Protein AF-A0A3D2JQL5-F1 (afdb_monomer_lite)

Secondary structure (DSSP, 8-state):
--------PPPP-------------------------PPPTT-EEEEEEEETTEEEEEEEESSS--SEEEEEEEEEEETTT--B--S--EEEEEEESSSS--EEEEEEEPSS-TT-EEEEEEE-SSS-EE-

pLDDT: mean 81.17, std 21.48, range [36.72, 97.62]

Radius of gyration: 33.63 Å; chains: 1; bounding box: 53×25×123 Å

Sequence (131 aa):
MNYHVYSNLKPIFMIGLITFTVASFLATTELIHAQDDEAIVGYRILGESKAGPHTIQLQVSPPAPILGISRFAVRVKNTATGEIVEDARVAVLASPSEHGEAQYTLALNSPVDPNYYLSQLKLETSGVWAV

Structure (mmCIF, N/CA/C/O backbone):
data_AF-A0A3D2JQL5-F1
#
_entry.id   AF-A0A3D2JQL5-F1
#
loop_
_atom_site.group_PDB
_atom_site.id
_atom_site.type_symbol
_atom_site.label_atom_id
_atom_site.label_alt_id
_atom_site.label_comp_id
_atom_site.label_asym_id
_atom_site.label_entity_id
_atom_site.label_seq_id
_atom_site.pdbx_PDB_ins_code
_atom_site.Cartn_x
_atom_site.Cartn_y
_atom_site.Cartn_z
_atom_site.occupancy
_atom_site.B_iso_or_equiv
_atom_site.auth_seq_id
_atom_site.auth_comp_id
_atom_site.auth_asym_id
_atom_site.auth_atom_id
_atom_site.pdbx_PDB_model_num
ATOM 1 N N . MET A 1 1 ? 37.550 7.877 107.133 1.00 36.72 1 MET A N 1
ATOM 2 C CA . MET A 1 1 ? 38.828 8.010 106.404 1.00 36.72 1 MET A CA 1
ATOM 3 C C . MET A 1 1 ? 38.518 7.844 104.918 1.00 36.72 1 MET A C 1
ATOM 5 O O . MET A 1 1 ? 37.806 6.906 104.591 1.00 36.72 1 MET A O 1
ATOM 9 N N . ASN A 1 2 ? 38.927 8.831 104.110 1.00 37.72 2 ASN A N 1
ATOM 10 C CA . ASN A 1 2 ? 38.682 9.089 102.669 1.00 37.72 2 ASN A CA 1
ATOM 11 C C . ASN A 1 2 ? 38.896 7.863 101.732 1.00 37.72 2 ASN A C 1
ATOM 13 O O . ASN A 1 2 ? 39.580 6.935 102.147 1.00 37.72 2 ASN A O 1
ATOM 17 N N . TYR A 1 3 ? 38.386 7.738 100.490 1.00 39.66 3 TYR A N 1
ATOM 18 C CA . TYR A 1 3 ? 38.281 8.638 99.307 1.00 39.66 3 TYR A CA 1
ATOM 19 C C . TYR A 1 3 ? 37.174 8.090 98.337 1.00 39.66 3 TYR A C 1
ATOM 21 O O . TYR A 1 3 ? 37.001 6.879 98.283 1.00 39.66 3 TYR A O 1
ATOM 29 N N . HIS A 1 4 ? 36.257 8.885 97.739 1.00 43.03 4 HIS A N 1
ATOM 30 C CA . HIS A 1 4 ? 36.281 9.451 96.352 1.00 43.03 4 HIS A CA 1
ATOM 31 C C . HIS A 1 4 ? 36.437 8.378 95.228 1.00 43.03 4 HIS A C 1
ATOM 33 O O . HIS A 1 4 ? 37.378 7.607 95.300 1.00 43.03 4 HIS A O 1
ATOM 39 N N . VAL A 1 5 ? 35.606 8.217 94.170 1.00 44.53 5 VAL A N 1
ATOM 40 C CA . VAL A 1 5 ? 35.159 9.179 93.124 1.00 44.53 5 VAL A CA 1
ATOM 41 C C . VAL A 1 5 ? 34.248 8.477 92.063 1.00 44.53 5 VAL A C 1
ATOM 43 O O . VAL A 1 5 ? 34.476 7.316 91.748 1.00 44.53 5 VAL A O 1
ATOM 46 N N . TYR A 1 6 ? 33.245 9.216 91.544 1.00 41.06 6 TYR A N 1
ATOM 47 C CA . TYR A 1 6 ? 32.542 9.233 90.223 1.00 41.06 6 TYR A CA 1
ATOM 48 C C . TYR A 1 6 ? 32.209 7.934 89.445 1.00 41.06 6 TYR A C 1
ATOM 50 O O . TYR A 1 6 ? 33.073 7.155 89.071 1.00 41.06 6 TYR A O 1
ATOM 58 N N . SER A 1 7 ? 30.921 7.645 89.202 1.00 48.88 7 SER A N 1
ATOM 59 C CA . SER A 1 7 ? 30.082 8.039 88.038 1.00 48.88 7 SER A CA 1
ATOM 60 C C . SER A 1 7 ? 30.483 7.413 86.694 1.00 48.88 7 SER A C 1
ATOM 62 O O . SER A 1 7 ? 31.543 7.737 86.172 1.00 48.88 7 SER A O 1
ATOM 64 N N . ASN A 1 8 ? 29.585 6.627 86.086 1.00 37.28 8 ASN A N 1
ATOM 65 C CA . ASN A 1 8 ? 29.221 6.773 84.670 1.00 37.28 8 ASN A CA 1
ATOM 66 C C . ASN A 1 8 ? 27.977 5.934 84.326 1.00 37.28 8 ASN A C 1
ATOM 68 O O . ASN A 1 8 ? 27.968 4.706 84.406 1.00 37.28 8 ASN A O 1
ATOM 72 N N . LEU A 1 9 ? 26.922 6.660 83.962 1.00 47.34 9 LEU A N 1
ATOM 73 C CA . LEU A 1 9 ? 25.644 6.205 83.424 1.00 47.34 9 LEU A CA 1
ATOM 74 C C . LEU A 1 9 ? 25.881 5.471 82.087 1.00 47.34 9 LEU A C 1
ATOM 76 O O . LEU A 1 9 ? 26.640 5.966 81.255 1.00 47.34 9 LEU A O 1
ATOM 80 N N . LYS A 1 10 ? 25.230 4.324 81.844 1.00 42.72 10 LYS A N 1
ATOM 81 C CA . LYS A 1 10 ? 25.218 3.677 80.516 1.00 42.72 10 LYS A CA 1
ATOM 82 C C . LYS A 1 10 ? 23.927 4.032 79.760 1.00 42.72 10 LYS A C 1
ATOM 84 O O . LYS A 1 10 ? 22.864 4.024 80.380 1.00 42.72 10 LYS A O 1
ATOM 89 N N . PRO A 1 11 ? 24.004 4.351 78.454 1.00 41.66 11 PRO A N 1
ATOM 90 C CA . PRO A 1 11 ? 22.884 4.875 77.684 1.00 41.66 11 PRO A CA 1
ATOM 91 C C . PRO A 1 11 ? 21.883 3.791 77.268 1.00 41.66 11 PRO A C 1
ATOM 93 O O . PRO A 1 11 ? 22.230 2.638 77.016 1.00 41.66 11 PRO A O 1
ATOM 96 N N . ILE A 1 12 ? 20.628 4.226 77.184 1.00 53.06 12 ILE A N 1
ATOM 97 C CA . ILE A 1 12 ? 19.456 3.518 76.671 1.00 53.06 12 ILE A CA 1
ATOM 98 C C . ILE A 1 12 ? 19.670 3.232 75.178 1.00 53.06 12 ILE A C 1
ATOM 100 O O . ILE A 1 12 ? 19.786 4.169 74.391 1.00 53.06 12 ILE A O 1
ATOM 104 N N . PHE A 1 13 ? 19.677 1.958 74.776 1.00 40.72 13 PHE A N 1
ATOM 105 C CA . PHE A 1 13 ? 19.504 1.581 73.373 1.00 40.72 13 PHE A CA 1
ATOM 106 C C . PHE A 1 13 ? 18.050 1.176 73.126 1.00 40.72 13 PHE A C 1
ATOM 108 O O . PHE A 1 13 ? 17.580 0.107 73.502 1.00 40.72 13 PHE A O 1
ATOM 115 N N . MET A 1 14 ? 17.361 2.128 72.510 1.00 38.31 14 MET A N 1
ATOM 116 C CA . MET A 1 14 ? 16.064 2.071 71.854 1.00 38.31 14 MET A CA 1
ATOM 117 C C . MET A 1 14 ? 16.012 0.929 70.823 1.00 38.31 14 MET A C 1
ATOM 119 O O . MET A 1 14 ? 16.830 0.890 69.906 1.00 38.31 14 MET A O 1
ATOM 123 N N . ILE A 1 15 ? 15.036 0.025 70.949 1.00 51.03 15 ILE A N 1
ATOM 124 C CA . ILE A 1 15 ? 14.708 -0.983 69.932 1.00 51.03 15 ILE A CA 1
ATOM 125 C C . ILE A 1 15 ? 13.248 -0.796 69.514 1.00 51.03 15 ILE A C 1
ATOM 127 O O . ILE A 1 15 ? 12.345 -0.952 70.328 1.00 51.03 15 ILE A O 1
ATOM 131 N N . GLY A 1 16 ? 13.058 -0.544 68.217 1.00 38.47 16 GLY A N 1
ATOM 132 C CA . GLY A 1 16 ? 11.962 -1.127 67.448 1.00 38.47 16 GLY A CA 1
ATOM 133 C C . GLY A 1 16 ? 10.727 -0.262 67.210 1.00 38.47 16 GLY A C 1
ATOM 134 O O . GLY A 1 16 ? 9.804 -0.254 68.014 1.00 38.47 16 GLY A O 1
ATOM 135 N N . LEU A 1 17 ? 10.625 0.296 66.002 1.00 39.47 17 LEU A N 1
ATOM 136 C CA . LEU A 1 17 ? 9.374 0.195 65.252 1.00 39.47 17 LEU A CA 1
ATOM 137 C C . LEU A 1 17 ? 9.688 0.060 63.758 1.00 39.47 17 LEU A C 1
ATOM 139 O O . LEU A 1 17 ? 10.218 0.971 63.129 1.00 39.47 17 LEU A O 1
ATOM 143 N N . ILE A 1 18 ? 9.403 -1.124 63.222 1.00 50.56 18 ILE A N 1
ATOM 144 C CA . ILE A 1 18 ? 9.506 -1.462 61.803 1.00 50.56 18 ILE A CA 1
ATOM 145 C C . ILE A 1 18 ? 8.271 -0.873 61.118 1.00 50.56 18 ILE A C 1
ATOM 147 O O . ILE A 1 18 ? 7.153 -1.310 61.384 1.00 50.56 18 ILE A O 1
ATOM 151 N N . THR A 1 19 ? 8.454 0.116 60.249 1.00 49.94 19 THR A N 1
ATOM 152 C CA . THR A 1 19 ? 7.391 0.592 59.361 1.00 49.94 19 THR A CA 1
ATOM 153 C C . THR A 1 19 ? 7.401 -0.235 58.078 1.00 49.94 19 THR A C 1
ATOM 155 O O . THR A 1 19 ? 8.364 -0.243 57.316 1.00 49.94 19 THR A O 1
ATOM 158 N N . PHE A 1 20 ? 6.315 -0.976 57.864 1.00 49.78 20 PHE A N 1
ATOM 159 C CA . PHE A 1 20 ? 6.066 -1.776 56.670 1.00 49.78 20 PHE A CA 1
ATOM 160 C C . PHE A 1 20 ? 5.521 -0.853 55.571 1.00 49.78 20 PHE A C 1
ATOM 162 O O . PHE A 1 20 ? 4.357 -0.455 55.612 1.00 49.78 20 PHE A O 1
ATOM 169 N N . THR A 1 21 ? 6.356 -0.451 54.614 1.00 58.22 21 THR A N 1
ATOM 170 C CA . THR A 1 21 ? 5.896 0.285 53.430 1.00 58.22 21 THR A CA 1
ATOM 171 C C . THR A 1 21 ? 5.379 -0.703 52.389 1.00 58.22 21 THR A C 1
ATOM 173 O O . THR A 1 21 ? 6.125 -1.497 51.823 1.00 58.22 21 THR A O 1
ATOM 176 N N . VAL A 1 22 ? 4.071 -0.660 52.135 1.00 53.12 22 VAL A N 1
ATOM 177 C CA . VAL A 1 22 ? 3.441 -1.387 51.029 1.00 53.12 22 VAL A CA 1
ATOM 178 C C . VAL A 1 22 ? 3.864 -0.707 49.728 1.00 53.12 22 VAL A C 1
ATOM 180 O O . VAL A 1 22 ? 3.464 0.422 49.451 1.00 53.12 22 VAL A O 1
ATOM 183 N N . ALA A 1 23 ? 4.710 -1.373 48.946 1.00 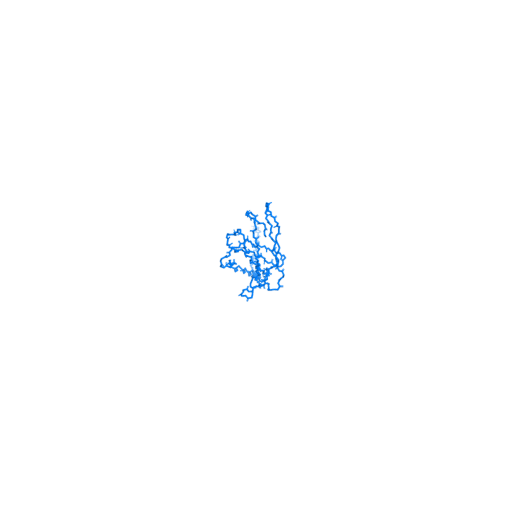55.16 23 ALA A N 1
ATOM 184 C CA . ALA A 1 23 ? 5.071 -0.924 47.611 1.00 55.16 23 ALA A CA 1
ATOM 185 C C . ALA A 1 23 ? 3.912 -1.221 46.647 1.00 55.16 23 ALA A C 1
ATOM 187 O O . ALA A 1 23 ? 3.643 -2.376 46.320 1.00 55.16 23 ALA A O 1
ATOM 188 N N . SER A 1 24 ? 3.219 -0.179 46.194 1.00 56.78 24 SER A N 1
ATOM 189 C CA . SER A 1 24 ? 2.232 -0.279 45.119 1.00 56.78 24 SER A CA 1
ATOM 190 C C . SER A 1 24 ? 2.955 -0.537 43.795 1.00 56.78 24 SER A C 1
ATOM 192 O O . SER A 1 24 ? 3.481 0.386 43.176 1.00 56.78 24 SER A O 1
ATOM 194 N N . PHE A 1 25 ? 3.001 -1.796 43.362 1.00 49.78 25 PHE A N 1
ATOM 195 C CA . PHE A 1 25 ? 3.438 -2.169 42.017 1.00 49.78 25 PHE A CA 1
ATOM 196 C C . PHE A 1 25 ? 2.331 -1.784 41.022 1.00 49.78 25 PHE A C 1
ATOM 198 O O . PHE A 1 25 ? 1.353 -2.508 40.847 1.00 49.78 25 PHE A O 1
ATOM 205 N N . LEU A 1 26 ? 2.460 -0.621 40.380 1.00 52.28 26 LEU A N 1
ATOM 206 C CA . LEU A 1 26 ? 1.717 -0.317 39.157 1.00 52.28 26 LEU A CA 1
ATOM 207 C C . LEU A 1 26 ? 2.366 -1.121 38.028 1.00 52.28 26 LEU A C 1
ATOM 209 O O . LEU A 1 26 ? 3.321 -0.672 37.401 1.00 52.28 26 LEU A O 1
ATOM 213 N N . ALA A 1 27 ? 1.880 -2.341 37.805 1.00 49.75 27 ALA A N 1
ATOM 214 C CA . ALA A 1 27 ? 2.185 -3.079 36.590 1.00 49.75 27 ALA A CA 1
ATOM 215 C C . ALA A 1 27 ? 1.450 -2.393 35.432 1.00 49.75 27 ALA A C 1
ATOM 217 O O . ALA A 1 27 ? 0.271 -2.646 35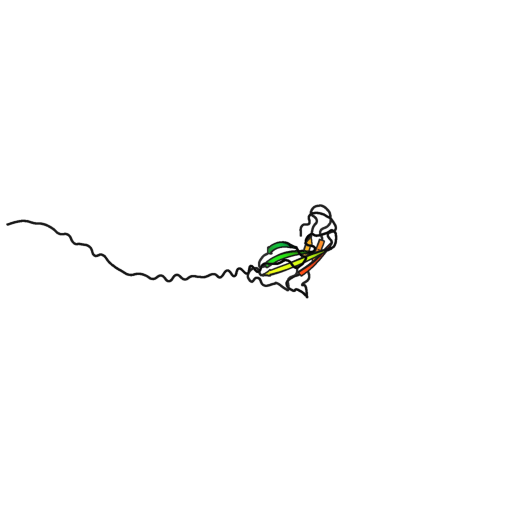.190 1.00 49.75 27 ALA A O 1
ATOM 218 N N . THR A 1 28 ? 2.126 -1.483 34.734 1.00 52.53 28 THR A N 1
ATOM 219 C CA . THR A 1 28 ? 1.700 -1.075 33.398 1.00 52.53 28 THR A CA 1
ATOM 220 C C . THR A 1 28 ? 1.877 -2.291 32.499 1.00 52.53 28 THR A C 1
ATOM 222 O O . THR A 1 28 ? 2.998 -2.636 32.129 1.00 52.53 28 THR A O 1
ATOM 225 N N . THR A 1 29 ? 0.789 -2.993 32.188 1.00 48.75 29 THR A N 1
ATOM 226 C CA . THR A 1 29 ? 0.798 -3.958 31.092 1.00 48.75 29 THR A CA 1
ATOM 227 C C . THR A 1 29 ? 0.946 -3.162 29.806 1.00 48.75 29 THR A C 1
ATOM 229 O O . THR A 1 29 ? -0.041 -2.694 29.240 1.00 48.75 29 THR A O 1
ATOM 232 N N . GLU A 1 30 ? 2.183 -2.976 29.354 1.00 51.81 30 GLU A N 1
ATOM 233 C CA . GLU A 1 30 ? 2.424 -2.762 27.935 1.00 51.81 30 GLU A CA 1
ATOM 234 C C . GLU A 1 30 ? 1.958 -4.045 27.243 1.00 51.81 30 GLU A C 1
ATOM 236 O O . GLU A 1 30 ? 2.652 -5.061 27.233 1.00 51.81 30 GLU A O 1
ATOM 241 N N . LEU A 1 31 ? 0.718 -4.035 26.752 1.00 47.31 31 LEU A N 1
ATOM 242 C CA . LEU A 1 31 ? 0.248 -5.009 25.779 1.00 47.31 31 LEU A CA 1
ATOM 243 C C . LEU A 1 31 ? 1.073 -4.777 24.515 1.00 47.31 31 LEU A C 1
ATOM 245 O O . LEU A 1 31 ? 0.671 -4.054 23.608 1.00 47.31 31 LEU A O 1
ATOM 249 N N . ILE A 1 32 ? 2.269 -5.359 24.478 1.00 45.91 32 ILE A N 1
ATOM 250 C CA . ILE A 1 32 ? 3.031 -5.518 23.250 1.00 45.91 32 ILE A CA 1
ATOM 251 C C . ILE A 1 32 ? 2.256 -6.554 22.432 1.00 45.91 32 ILE A C 1
ATOM 253 O O . ILE A 1 32 ? 2.538 -7.749 22.472 1.00 45.91 32 ILE A O 1
ATOM 257 N N . HIS A 1 33 ? 1.237 -6.098 21.703 1.00 48.78 33 HIS A N 1
ATOM 258 C CA . HIS A 1 33 ? 0.656 -6.841 20.591 1.00 48.78 33 HIS A CA 1
ATOM 259 C C . HIS A 1 33 ? 1.631 -6.773 19.410 1.00 48.78 33 HIS A C 1
ATOM 261 O O . HIS A 1 33 ? 1.333 -6.213 18.359 1.00 48.78 33 HIS A O 1
ATOM 267 N N . ALA A 1 34 ? 2.823 -7.348 19.584 1.00 44.44 34 ALA A N 1
ATOM 268 C CA . ALA A 1 34 ? 3.651 -7.769 18.464 1.00 44.44 34 ALA A CA 1
ATOM 269 C C . ALA A 1 34 ? 3.018 -9.049 17.907 1.00 44.44 34 ALA A C 1
ATOM 271 O O . ALA A 1 34 ? 3.475 -10.161 18.151 1.00 44.44 34 ALA A O 1
ATOM 272 N N . GLN A 1 35 ? 1.873 -8.892 17.247 1.00 52.88 35 GLN A N 1
ATOM 273 C CA . GLN A 1 35 ? 1.406 -9.903 16.319 1.00 52.88 35 GLN A CA 1
ATOM 274 C C . GLN A 1 35 ? 2.321 -9.748 15.110 1.00 52.88 35 GLN A C 1
ATOM 276 O O . GLN A 1 35 ? 2.278 -8.695 14.476 1.00 52.88 35 GLN A O 1
ATOM 281 N N . ASP A 1 36 ? 3.202 -10.725 14.879 1.00 55.00 36 ASP A N 1
ATOM 282 C CA . ASP A 1 36 ? 4.095 -10.739 13.720 1.00 55.00 36 ASP A CA 1
ATOM 283 C C . ASP A 1 36 ? 3.271 -10.397 12.476 1.00 55.00 36 ASP A C 1
ATOM 285 O O . ASP A 1 36 ? 2.363 -11.133 12.079 1.00 55.00 36 ASP A O 1
ATOM 289 N N . ASP A 1 37 ? 3.519 -9.213 11.915 1.00 72.50 37 ASP A N 1
ATOM 290 C CA . ASP A 1 37 ? 2.819 -8.757 10.729 1.00 72.50 37 ASP A CA 1
ATOM 291 C C . ASP A 1 37 ? 3.417 -9.482 9.530 1.00 72.50 37 ASP A C 1
ATOM 293 O O . ASP A 1 37 ? 4.346 -9.008 8.880 1.00 72.50 37 ASP A O 1
ATOM 297 N N . GLU A 1 38 ? 2.902 -10.680 9.277 1.00 86.75 38 GLU A N 1
ATOM 298 C CA . GLU A 1 38 ? 3.298 -11.477 8.131 1.00 86.75 38 GLU A CA 1
ATOM 299 C C . GLU A 1 38 ? 2.869 -10.809 6.816 1.00 86.75 38 GLU A C 1
ATOM 301 O O . GLU A 1 38 ? 1.833 -10.139 6.697 1.00 86.75 38 GLU A O 1
ATOM 306 N N . ALA A 1 39 ? 3.692 -11.009 5.788 1.00 90.56 39 ALA A N 1
ATOM 307 C CA . ALA A 1 39 ? 3.326 -10.625 4.438 1.00 90.56 39 ALA A CA 1
ATOM 308 C C . ALA A 1 39 ? 2.191 -11.522 3.924 1.00 90.56 39 ALA A C 1
ATOM 310 O O . ALA A 1 39 ? 2.173 -12.725 4.191 1.00 90.56 39 ALA A O 1
ATOM 311 N N . ILE A 1 40 ? 1.294 -10.966 3.108 1.00 92.69 40 ILE A N 1
ATOM 312 C CA . ILE A 1 40 ? 0.360 -11.782 2.321 1.00 92.69 40 ILE A CA 1
ATOM 313 C C . ILE A 1 40 ? 1.184 -12.770 1.478 1.00 92.69 40 ILE A C 1
ATOM 315 O O . ILE A 1 40 ? 2.235 -12.414 0.941 1.00 92.69 40 ILE A O 1
ATOM 319 N N . VAL A 1 41 ? 0.717 -14.011 1.314 1.00 93.31 41 VAL A N 1
ATOM 320 C CA . VAL A 1 41 ? 1.395 -14.995 0.454 1.00 93.31 41 VAL A CA 1
ATOM 321 C C . VAL A 1 41 ? 1.622 -14.406 -0.945 1.00 93.31 41 VAL A C 1
ATOM 323 O O . VAL A 1 41 ? 0.688 -13.971 -1.617 1.00 93.31 41 VAL A O 1
ATOM 326 N N . GLY A 1 42 ? 2.882 -14.388 -1.389 1.00 94.62 42 GLY A N 1
ATOM 327 C CA . GLY A 1 42 ? 3.274 -13.787 -2.668 1.00 94.62 42 GLY A CA 1
ATOM 328 C C . GLY A 1 42 ? 3.491 -12.269 -2.627 1.00 94.62 42 GLY A C 1
ATOM 329 O O . GLY A 1 42 ? 3.646 -11.663 -3.690 1.00 94.62 42 GLY A O 1
ATOM 330 N N . TYR A 1 43 ? 3.525 -11.663 -1.440 1.00 96.50 43 TYR A N 1
ATOM 331 C CA . TYR A 1 43 ? 3.896 -10.269 -1.212 1.00 96.50 43 TYR A CA 1
ATOM 332 C C . TYR A 1 43 ? 5.200 -10.161 -0.414 1.00 96.50 43 TYR A C 1
ATOM 334 O O . TYR A 1 43 ? 5.627 -11.093 0.267 1.00 96.50 43 TYR A O 1
ATOM 342 N N . ARG A 1 44 ? 5.834 -8.991 -0.500 1.00 96.44 44 ARG A N 1
ATOM 343 C CA . ARG A 1 44 ? 6.934 -8.557 0.367 1.00 96.44 44 ARG A CA 1
ATOM 344 C C . ARG A 1 44 ? 6.542 -7.262 1.066 1.00 96.44 44 ARG A C 1
ATOM 346 O O . ARG A 1 44 ? 6.067 -6.344 0.399 1.00 96.44 44 ARG A O 1
ATOM 353 N N . ILE A 1 45 ? 6.802 -7.163 2.367 1.00 96.88 45 ILE A N 1
ATOM 354 C CA . ILE A 1 45 ? 6.667 -5.908 3.119 1.00 96.88 45 ILE A CA 1
ATOM 355 C C . ILE A 1 45 ? 7.752 -4.936 2.647 1.00 96.88 45 ILE A C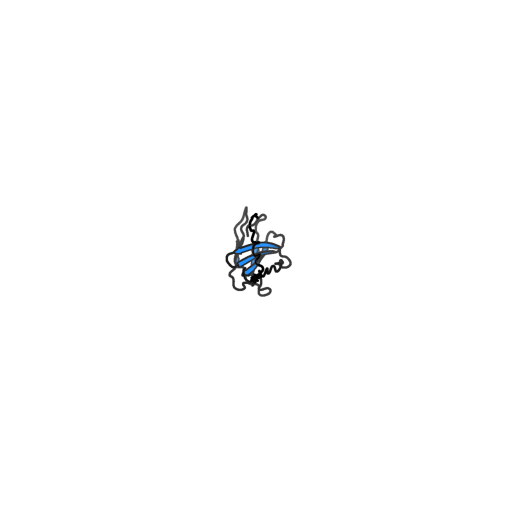 1
ATOM 357 O O . ILE A 1 45 ? 8.938 -5.264 2.665 1.00 96.88 45 ILE A O 1
ATOM 361 N N . LEU A 1 46 ? 7.336 -3.760 2.182 1.00 95.81 46 LEU A N 1
ATOM 362 C CA . LEU A 1 46 ? 8.233 -2.675 1.782 1.00 95.81 46 LEU A CA 1
ATOM 363 C C . LEU A 1 46 ? 8.635 -1.811 2.972 1.00 95.81 46 LEU A C 1
ATOM 365 O O . LEU A 1 46 ? 9.763 -1.327 3.026 1.00 95.81 46 LEU A O 1
ATOM 369 N N . GLY A 1 47 ? 7.725 -1.637 3.923 1.00 95.00 47 GLY A N 1
ATOM 370 C CA . GLY A 1 47 ? 7.995 -0.885 5.130 1.00 95.00 47 GLY A CA 1
ATOM 371 C C . GLY A 1 47 ? 6.752 -0.677 5.973 1.00 95.00 47 GLY A C 1
ATOM 372 O O . GLY A 1 47 ? 5.625 -0.961 5.558 1.00 95.00 47 GLY A O 1
ATOM 373 N N . GLU A 1 48 ? 6.999 -0.150 7.160 1.00 95.31 48 GLU A N 1
ATOM 374 C CA . GLU A 1 48 ? 5.988 0.243 8.122 1.00 95.31 48 GLU A CA 1
ATOM 375 C C . GLU A 1 48 ? 6.333 1.626 8.670 1.00 95.31 48 GLU A C 1
ATOM 377 O O . GLU A 1 48 ? 7.503 1.950 8.884 1.00 95.31 48 GLU A O 1
ATOM 382 N N . SER A 1 49 ? 5.314 2.455 8.869 1.00 94.50 49 SER A N 1
ATOM 383 C CA . SER A 1 49 ? 5.471 3.801 9.404 1.00 94.50 49 SER A CA 1
ATOM 384 C C . SER A 1 49 ? 4.314 4.168 10.321 1.00 94.50 49 SER A C 1
ATOM 386 O O . SER A 1 49 ? 3.174 3.749 10.118 1.00 94.50 49 SER A O 1
ATOM 388 N N . LYS A 1 50 ? 4.601 4.996 11.325 1.00 95.56 50 LYS A N 1
ATOM 389 C CA . LYS A 1 50 ? 3.595 5.560 12.222 1.00 95.56 50 LYS A CA 1
ATOM 390 C C . LYS A 1 50 ? 3.199 6.957 11.750 1.00 95.56 50 LYS A C 1
ATOM 392 O O . LYS A 1 50 ? 4.047 7.840 11.636 1.00 95.56 50 LYS A O 1
ATOM 397 N N . ALA A 1 51 ? 1.904 7.175 11.548 1.00 92.50 51 ALA A N 1
ATOM 398 C CA . ALA A 1 51 ? 1.319 8.454 11.165 1.00 92.50 51 ALA A CA 1
ATOM 399 C C . ALA A 1 51 ? 0.168 8.808 12.118 1.00 92.50 51 ALA A C 1
ATOM 401 O O . ALA A 1 51 ? -0.948 8.294 12.017 1.00 92.50 51 ALA A O 1
ATOM 402 N N . GLY A 1 52 ? 0.445 9.697 13.076 1.00 94.44 52 GLY A N 1
ATOM 403 C CA . GLY A 1 52 ? -0.519 10.050 14.118 1.00 94.44 52 GLY A CA 1
ATOM 404 C C . GLY A 1 52 ? -0.904 8.826 14.969 1.00 94.44 52 GLY A C 1
ATOM 405 O O . GLY A 1 52 ? -0.004 8.158 15.487 1.00 94.44 52 GLY A O 1
ATOM 406 N N . PRO A 1 53 ? -2.207 8.523 15.137 1.00 95.44 53 PRO A N 1
ATOM 407 C CA . PRO A 1 53 ? -2.669 7.367 15.905 1.00 95.44 53 PRO A CA 1
ATOM 408 C C . PRO A 1 53 ? -2.644 6.055 15.104 1.00 95.44 53 PRO A C 1
ATOM 410 O O . PRO A 1 53 ? -3.166 5.056 15.592 1.00 95.44 53 PRO A O 1
ATOM 413 N N . HIS A 1 54 ? -2.082 6.051 13.890 1.00 97.00 54 HIS A N 1
ATOM 414 C CA . HIS A 1 54 ? -2.108 4.895 13.003 1.00 97.00 54 HIS A CA 1
ATOM 415 C C . HIS A 1 54 ? -0.714 4.354 12.697 1.00 97.00 54 HIS A C 1
ATOM 417 O O . HIS A 1 54 ? 0.236 5.113 12.498 1.00 97.00 54 HIS A O 1
ATOM 423 N N . THR A 1 55 ? -0.628 3.034 12.581 1.00 96.94 55 THR A N 1
ATOM 424 C CA . THR A 1 55 ? 0.500 2.319 11.987 1.00 96.94 55 THR A CA 1
ATOM 425 C C . THR A 1 55 ? 0.089 1.873 10.587 1.00 96.94 55 THR A C 1
ATOM 427 O O . THR A 1 55 ? -0.964 1.257 10.416 1.00 96.94 55 THR A O 1
ATOM 430 N N . ILE A 1 56 ? 0.893 2.219 9.586 1.00 96.69 56 ILE A N 1
ATOM 431 C CA . ILE A 1 56 ? 0.642 1.950 8.170 1.00 96.69 56 ILE A CA 1
ATOM 432 C C . ILE A 1 56 ? 1.747 1.034 7.665 1.00 96.69 56 ILE A C 1
ATOM 434 O O . ILE A 1 56 ? 2.920 1.401 7.715 1.00 96.69 56 ILE A O 1
ATOM 438 N N . GLN A 1 57 ? 1.368 -0.122 7.135 1.00 97.19 57 GLN A N 1
ATOM 439 C CA . GLN A 1 57 ? 2.290 -1.069 6.528 1.00 97.19 57 GLN A CA 1
ATOM 440 C C . GLN A 1 57 ? 1.984 -1.220 5.040 1.00 97.19 57 GLN A C 1
ATOM 442 O O . GLN A 1 57 ? 0.834 -1.442 4.658 1.00 97.19 57 GLN A O 1
ATOM 447 N N . LEU A 1 58 ? 3.020 -1.124 4.209 1.00 97.12 58 LEU A N 1
ATOM 448 C CA . LEU A 1 58 ? 2.931 -1.267 2.759 1.00 97.12 58 LEU A CA 1
ATOM 449 C C . LEU A 1 58 ? 3.587 -2.575 2.316 1.00 97.12 58 LEU A C 1
ATOM 451 O O . LEU A 1 58 ? 4.724 -2.871 2.687 1.00 97.12 58 LEU A O 1
ATOM 455 N N . GLN A 1 59 ? 2.894 -3.334 1.473 1.00 97.25 59 GLN A N 1
ATOM 456 C CA . GLN A 1 59 ? 3.390 -4.569 0.870 1.00 97.25 59 GLN A CA 1
ATOM 457 C C . GLN A 1 59 ? 3.221 -4.545 -0.654 1.00 97.25 59 GLN A C 1
ATOM 459 O O . GLN A 1 59 ? 2.326 -3.873 -1.169 1.00 97.25 59 GLN A O 1
ATOM 464 N N . VAL A 1 60 ? 4.048 -5.306 -1.379 1.00 97.62 60 VAL A N 1
ATOM 465 C CA . VAL A 1 60 ? 4.012 -5.386 -2.852 1.00 97.62 60 VAL A CA 1
ATOM 466 C C . VAL A 1 60 ? 4.066 -6.820 -3.378 1.00 97.62 60 VAL A C 1
ATOM 468 O O . VAL A 1 60 ? 4.777 -7.659 -2.823 1.00 97.62 60 VAL A O 1
ATOM 471 N N . SER A 1 61 ? 3.353 -7.082 -4.476 1.00 97.12 61 SER A N 1
ATOM 472 C CA . SER A 1 61 ? 3.411 -8.320 -5.260 1.00 97.12 61 SER A CA 1
ATOM 473 C C . SER A 1 61 ? 3.621 -8.022 -6.755 1.00 97.12 61 SER A C 1
ATOM 475 O O . SER A 1 61 ? 2.921 -7.160 -7.295 1.00 97.12 61 SER A O 1
ATOM 477 N N . PRO A 1 62 ? 4.516 -8.739 -7.460 1.00 97.12 62 PRO A N 1
ATOM 478 C CA . PRO A 1 62 ? 5.373 -9.811 -6.941 1.00 97.12 62 PRO A CA 1
ATOM 479 C C . PRO A 1 62 ? 6.429 -9.302 -5.934 1.00 97.12 62 PRO A C 1
ATOM 481 O O . PRO A 1 62 ? 6.755 -8.114 -5.950 1.00 97.12 62 PRO A O 1
ATOM 484 N N . PRO A 1 63 ? 6.992 -10.175 -5.066 1.00 96.25 63 PRO A N 1
ATOM 485 C CA . PRO A 1 63 ? 7.968 -9.779 -4.041 1.00 96.25 63 PRO A CA 1
ATOM 486 C C . PRO A 1 63 ? 9.199 -9.065 -4.611 1.00 96.25 63 PRO A C 1
ATOM 488 O O . PRO A 1 63 ? 9.776 -8.200 -3.958 1.00 96.25 63 PRO A O 1
ATOM 491 N N . ALA A 1 64 ? 9.587 -9.416 -5.838 1.00 94.31 64 ALA A N 1
ATOM 492 C CA . ALA A 1 64 ? 10.504 -8.651 -6.668 1.00 94.31 64 ALA A CA 1
ATOM 493 C C . ALA A 1 64 ? 9.683 -7.990 -7.789 1.00 94.31 64 ALA A C 1
ATOM 495 O O . ALA A 1 64 ? 9.328 -8.690 -8.741 1.00 94.31 64 ALA A O 1
ATOM 496 N N . PRO A 1 65 ? 9.335 -6.693 -7.669 1.00 91.94 65 PRO A N 1
ATOM 497 C CA . PRO A 1 65 ? 8.530 -6.000 -8.668 1.00 91.94 65 PRO A CA 1
ATOM 498 C C . PRO A 1 65 ? 9.142 -6.098 -10.066 1.00 91.94 65 PRO A C 1
ATOM 500 O O . PRO A 1 65 ? 10.359 -6.020 -10.236 1.00 91.94 65 PRO A O 1
ATOM 503 N N . ILE A 1 66 ? 8.280 -6.265 -11.064 1.00 92.12 66 ILE A N 1
ATOM 504 C CA . ILE A 1 66 ? 8.651 -6.375 -12.477 1.00 92.12 66 ILE A CA 1
ATOM 505 C C . ILE A 1 66 ? 8.159 -5.150 -13.246 1.00 92.12 66 ILE A C 1
ATOM 507 O O . ILE A 1 66 ? 7.245 -4.455 -12.801 1.00 92.12 66 ILE A O 1
ATOM 511 N N . LEU A 1 67 ? 8.722 -4.928 -14.436 1.00 94.88 67 LEU A N 1
ATOM 512 C CA . LEU A 1 67 ? 8.119 -4.026 -15.416 1.00 94.88 67 LEU A CA 1
ATOM 513 C C . LEU A 1 67 ? 6.688 -4.481 -15.719 1.00 94.88 67 LEU A C 1
ATOM 515 O O . LEU A 1 67 ? 6.462 -5.637 -16.086 1.00 94.88 67 LEU A O 1
ATOM 519 N N . GLY A 1 68 ? 5.729 -3.570 -15.577 1.00 94.81 68 GLY A N 1
ATOM 520 C CA . GLY A 1 68 ? 4.306 -3.870 -15.694 1.00 94.81 68 GLY A CA 1
ATOM 521 C C . GLY A 1 68 ? 3.567 -3.804 -14.360 1.00 94.81 68 GLY A C 1
ATOM 522 O O . GLY A 1 68 ? 3.884 -2.998 -13.491 1.00 94.81 68 GLY A O 1
ATOM 523 N N . ILE A 1 69 ? 2.503 -4.595 -14.227 1.00 95.69 69 ILE A N 1
ATOM 524 C CA . ILE A 1 69 ? 1.562 -4.464 -13.109 1.00 95.69 69 ILE A CA 1
ATOM 525 C C . ILE A 1 69 ? 2.178 -5.019 -11.825 1.00 95.69 69 ILE A C 1
ATOM 527 O O . ILE A 1 69 ? 2.511 -6.201 -11.749 1.00 95.69 69 ILE A O 1
ATOM 531 N N . SER A 1 70 ? 2.231 -4.172 -10.801 1.00 96.38 70 SER A N 1
ATOM 532 C CA . SER A 1 70 ? 2.498 -4.552 -9.417 1.00 96.38 70 SER A CA 1
ATOM 533 C C . SER A 1 70 ? 1.267 -4.255 -8.561 1.00 96.38 70 SER A C 1
ATOM 535 O O . SER A 1 70 ? 0.594 -3.235 -8.736 1.00 96.38 70 SER A O 1
ATOM 537 N N . ARG A 1 71 ? 0.948 -5.170 -7.646 1.00 96.50 71 ARG A N 1
ATOM 538 C CA . ARG A 1 71 ? -0.145 -5.023 -6.680 1.00 96.50 71 ARG A CA 1
ATOM 539 C C . ARG A 1 71 ? 0.417 -4.514 -5.368 1.00 96.50 71 ARG A C 1
ATOM 541 O O . ARG A 1 71 ? 1.424 -5.041 -4.904 1.00 96.50 71 ARG A O 1
ATOM 548 N N . PHE A 1 72 ? -0.258 -3.550 -4.765 1.00 97.00 72 PHE A N 1
ATOM 549 C CA . PHE A 1 72 ? 0.087 -3.034 -3.450 1.00 97.00 72 PHE A CA 1
ATOM 550 C C . PHE A 1 72 ? -1.013 -3.390 -2.461 1.00 97.00 72 PHE A C 1
ATOM 552 O O . PHE A 1 72 ? -2.197 -3.306 -2.790 1.00 97.00 72 PHE A O 1
ATOM 559 N N . ALA A 1 73 ? -0.605 -3.796 -1.265 1.00 96.94 73 ALA A N 1
ATOM 560 C CA . ALA A 1 73 ? -1.493 -4.026 -0.141 1.00 96.94 73 ALA A CA 1
ATOM 561 C C . ALA A 1 73 ? -1.080 -3.101 1.000 1.00 96.94 73 ALA A C 1
ATOM 563 O O . ALA A 1 73 ? 0.089 -3.070 1.386 1.00 96.94 73 ALA A O 1
ATOM 564 N N . VAL A 1 74 ? -2.035 -2.338 1.518 1.00 97.25 74 VAL A N 1
ATOM 565 C CA . VAL A 1 74 ? -1.831 -1.420 2.636 1.00 97.25 74 VAL A CA 1
ATOM 566 C C . VAL A 1 74 ? -2.633 -1.924 3.817 1.00 97.25 74 VAL A C 1
ATOM 568 O O . VAL A 1 74 ? -3.842 -2.111 3.702 1.00 97.25 74 VAL A O 1
ATOM 571 N N . ARG A 1 75 ? -1.974 -2.123 4.953 1.00 96.75 75 ARG A N 1
ATOM 572 C CA . ARG A 1 75 ? -2.628 -2.396 6.233 1.00 96.75 75 ARG A CA 1
ATOM 573 C C . ARG A 1 75 ? -2.571 -1.138 7.084 1.00 96.75 75 ARG A C 1
ATOM 575 O O . ARG A 1 75 ? -1.512 -0.523 7.201 1.00 96.75 75 ARG A O 1
ATOM 582 N N . VAL A 1 76 ? -3.701 -0.767 7.674 1.00 96.75 76 VAL A N 1
ATOM 583 C CA . VAL A 1 76 ? -3.803 0.376 8.585 1.00 96.75 76 VAL A CA 1
ATOM 584 C C . VAL A 1 76 ? -4.312 -0.137 9.922 1.00 96.75 76 VAL A C 1
ATOM 586 O O . VAL A 1 76 ? -5.384 -0.736 9.984 1.00 96.75 76 VAL A O 1
ATOM 589 N N . LYS A 1 77 ? -3.542 0.093 10.984 1.00 96.44 77 LYS A N 1
ATOM 590 C CA . LYS A 1 77 ? -3.908 -0.265 12.356 1.00 96.44 77 LYS A CA 1
ATOM 591 C C . LYS A 1 77 ? -3.976 0.969 13.235 1.00 96.44 77 LYS A C 1
ATOM 593 O O . LYS A 1 77 ? -3.183 1.893 13.060 1.00 96.44 77 LYS A O 1
ATOM 598 N N . ASN A 1 78 ? -4.848 0.960 14.232 1.00 96.50 78 ASN A N 1
ATOM 599 C CA . ASN A 1 78 ? -4.724 1.850 15.376 1.00 96.50 78 ASN A CA 1
ATOM 600 C C . ASN A 1 78 ? -3.456 1.473 16.159 1.00 96.50 78 ASN A C 1
ATOM 602 O O . ASN A 1 78 ? -3.292 0.326 16.566 1.00 96.50 78 ASN A O 1
ATOM 606 N N . THR A 1 79 ? -2.542 2.419 16.378 1.00 94.31 79 THR A N 1
ATOM 607 C CA . THR A 1 79 ? -1.260 2.128 17.038 1.00 94.31 79 THR A CA 1
ATOM 608 C C . THR A 1 79 ? -1.417 1.761 18.514 1.00 94.31 79 THR A C 1
ATOM 610 O O . THR A 1 79 ? -0.570 1.058 19.055 1.00 94.31 79 THR A O 1
ATOM 613 N N . ALA A 1 80 ? -2.452 2.264 19.188 1.00 93.94 80 ALA A N 1
ATOM 614 C CA . ALA A 1 80 ? -2.657 2.014 20.611 1.00 93.94 80 ALA A CA 1
ATOM 615 C C . ALA A 1 80 ? -3.323 0.655 20.868 1.00 93.94 80 ALA A C 1
ATOM 617 O O . ALA A 1 80 ? -2.965 -0.015 21.833 1.00 93.94 80 ALA A O 1
ATOM 618 N N . THR A 1 81 ? -4.283 0.260 20.025 1.00 94.44 81 THR A N 1
ATOM 619 C CA . THR A 1 81 ? -5.068 -0.974 20.220 1.00 94.44 81 THR A CA 1
ATOM 620 C C . THR A 1 81 ? -4.612 -2.134 19.337 1.00 94.44 81 THR A C 1
ATOM 622 O O . THR A 1 81 ? -4.906 -3.283 19.646 1.00 94.44 81 THR A O 1
ATOM 625 N N . GLY A 1 82 ? -3.898 -1.859 18.243 1.00 92.00 82 GLY A N 1
ATOM 626 C CA . GLY A 1 82 ? -3.552 -2.851 17.222 1.00 92.00 82 GLY A CA 1
ATOM 627 C C . GLY A 1 82 ? -4.715 -3.221 16.292 1.00 92.00 82 GLY A C 1
ATOM 628 O O . GLY A 1 82 ? -4.516 -4.002 15.363 1.00 92.00 82 GLY A O 1
ATOM 629 N N . GLU A 1 83 ? -5.907 -2.659 16.508 1.00 94.31 83 GLU A N 1
ATOM 630 C CA . GLU A 1 83 ? -7.104 -2.949 15.714 1.00 94.31 83 GLU A CA 1
ATOM 631 C C . GLU A 1 83 ? -6.964 -2.440 14.280 1.00 94.31 83 GLU A C 1
ATOM 633 O O . GLU A 1 83 ? -6.402 -1.371 14.031 1.00 94.31 83 GLU A O 1
ATOM 638 N N . ILE A 1 84 ? -7.511 -3.201 13.336 1.00 93.75 84 ILE A N 1
ATOM 639 C CA . ILE A 1 84 ? -7.560 -2.833 11.924 1.00 93.75 84 ILE A CA 1
ATOM 640 C C . ILE A 1 84 ? -8.526 -1.664 11.738 1.00 93.75 84 ILE A C 1
ATOM 642 O O . ILE A 1 84 ? -9.639 -1.663 12.257 1.00 93.75 84 ILE A O 1
ATOM 646 N N . VAL A 1 85 ? -8.097 -0.674 10.960 1.00 94.62 85 VAL A N 1
ATOM 647 C CA . VAL A 1 85 ? -8.954 0.427 10.517 1.00 94.62 85 VAL A CA 1
ATOM 648 C C . VAL A 1 85 ? -9.551 0.045 9.166 1.00 94.62 85 VAL A C 1
ATOM 650 O O . VAL A 1 85 ? -8.838 0.027 8.163 1.00 94.62 85 VAL A O 1
ATOM 653 N N . GLU A 1 86 ? -10.848 -0.262 9.133 1.00 92.06 86 GLU A N 1
ATOM 654 C CA . GLU A 1 86 ? -11.545 -0.806 7.952 1.00 92.06 86 GLU A CA 1
ATOM 655 C C . GLU A 1 86 ? -12.194 0.259 7.042 1.00 92.06 86 GLU A C 1
ATOM 657 O O . GLU A 1 86 ? -12.550 -0.038 5.898 1.00 92.06 86 GLU A O 1
ATOM 662 N N . ASP A 1 87 ? -12.313 1.506 7.509 1.00 91.38 87 ASP A N 1
ATOM 663 C CA . ASP A 1 87 ? -13.021 2.610 6.842 1.00 91.38 87 ASP A CA 1
ATOM 664 C C . ASP A 1 87 ? -12.116 3.792 6.429 1.00 91.38 87 ASP A C 1
ATOM 666 O O . ASP A 1 87 ? -12.582 4.907 6.167 1.00 91.38 87 ASP A O 1
ATOM 670 N N . ALA A 1 88 ? -10.809 3.558 6.311 1.00 93.81 88 ALA A N 1
ATOM 671 C CA . ALA A 1 88 ? -9.853 4.557 5.854 1.00 93.81 88 ALA A CA 1
ATOM 672 C C . ALA A 1 88 ? -9.962 4.822 4.341 1.00 93.81 88 ALA A C 1
ATOM 674 O O . ALA A 1 88 ? -10.254 3.945 3.526 1.00 93.81 88 ALA A O 1
ATOM 675 N N . ARG A 1 89 ? -9.638 6.055 3.933 1.00 95.19 89 ARG A N 1
ATOM 676 C CA . ARG A 1 89 ? -9.381 6.394 2.525 1.00 95.19 89 ARG A CA 1
ATOM 677 C C . ARG A 1 89 ? -7.886 6.314 2.266 1.00 95.19 89 ARG A C 1
ATOM 679 O O . ARG A 1 89 ? -7.139 7.180 2.714 1.00 95.19 89 ARG A O 1
ATOM 686 N N . VAL A 1 90 ? -7.468 5.290 1.532 1.00 96.56 90 VAL A N 1
ATOM 687 C CA . VAL A 1 90 ? -6.056 5.025 1.250 1.00 96.56 90 VAL A CA 1
ATOM 688 C C . VAL A 1 90 ? -5.750 5.320 -0.214 1.00 96.56 90 VAL A C 1
ATOM 690 O O . VAL A 1 90 ? -6.504 4.946 -1.113 1.00 96.56 90 VAL A O 1
ATOM 693 N N . ALA A 1 91 ? -4.623 5.982 -0.454 1.00 96.56 91 ALA A N 1
ATOM 694 C CA . ALA A 1 91 ? -4.065 6.176 -1.781 1.00 96.56 91 ALA A CA 1
ATOM 695 C C . ALA A 1 91 ? -2.595 5.760 -1.788 1.00 96.56 91 ALA A C 1
ATOM 697 O O . ALA A 1 91 ? -1.892 5.954 -0.799 1.00 96.56 91 ALA A O 1
ATOM 698 N N . VAL A 1 92 ? -2.149 5.202 -2.909 1.00 97.31 92 VAL A N 1
ATOM 699 C CA . VAL A 1 92 ? -0.750 4.848 -3.153 1.00 97.31 92 VAL A CA 1
ATOM 700 C C . VAL A 1 92 ? -0.221 5.776 -4.236 1.00 97.31 92 VAL A C 1
ATOM 702 O O . VAL A 1 92 ? -0.813 5.881 -5.315 1.00 97.31 92 VAL A O 1
ATOM 705 N N . LEU A 1 93 ? 0.879 6.454 -3.923 1.00 96.19 93 LEU A N 1
ATOM 706 C CA . LEU A 1 93 ? 1.641 7.288 -4.840 1.00 96.19 93 LEU A CA 1
ATOM 707 C C . LEU A 1 93 ? 2.976 6.589 -5.082 1.00 96.19 93 LEU A C 1
ATOM 709 O O . LEU A 1 93 ? 3.661 6.265 -4.123 1.00 96.19 93 LEU A O 1
ATOM 713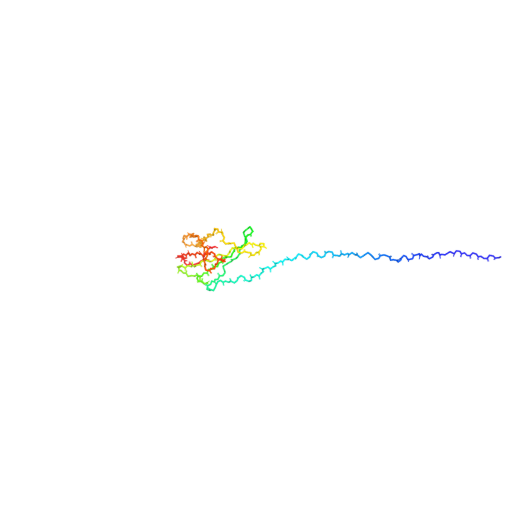 N N . ALA A 1 94 ? 3.349 6.376 -6.338 1.00 95.75 94 ALA A N 1
ATOM 714 C CA . ALA A 1 94 ? 4.653 5.830 -6.692 1.00 95.75 94 ALA A CA 1
ATOM 715 C C . ALA A 1 94 ? 5.335 6.742 -7.710 1.00 95.75 94 ALA A C 1
ATOM 717 O O . ALA A 1 94 ? 4.719 7.106 -8.708 1.00 95.75 94 ALA A O 1
ATOM 718 N N . SER A 1 95 ? 6.600 7.088 -7.493 1.00 96.56 95 SER A N 1
ATOM 719 C CA . SER A 1 95 ? 7.398 7.897 -8.418 1.00 96.56 95 SER A CA 1
ATOM 720 C C . SER A 1 95 ? 8.695 7.174 -8.772 1.00 96.56 95 SER A C 1
ATOM 722 O O . SER A 1 95 ? 9.401 6.738 -7.857 1.00 96.56 95 SER A O 1
ATOM 724 N N . PRO A 1 96 ? 9.065 7.071 -10.060 1.00 95.88 96 PRO A N 1
ATOM 725 C CA . PRO A 1 96 ? 10.383 6.575 -10.423 1.00 95.88 96 PRO A CA 1
ATOM 726 C C . PRO A 1 96 ? 11.441 7.587 -9.970 1.00 95.88 96 PRO A C 1
ATOM 728 O O . PRO A 1 96 ? 11.223 8.797 -10.046 1.00 95.88 96 PRO A O 1
ATOM 731 N N . SER A 1 97 ? 12.582 7.107 -9.477 1.00 92.62 97 SER A N 1
ATOM 732 C CA . SER A 1 97 ? 13.647 7.987 -8.971 1.00 92.62 97 SER A CA 1
ATOM 733 C C . SER A 1 97 ? 14.474 8.655 -10.075 1.00 92.62 97 SER A C 1
ATOM 735 O O . SER A 1 97 ? 15.151 9.641 -9.805 1.00 92.62 97 SER A O 1
ATOM 737 N N . GLU A 1 98 ? 14.433 8.126 -11.300 1.00 89.75 98 GLU A N 1
ATOM 738 C CA . GLU A 1 98 ? 15.254 8.601 -12.422 1.00 89.75 98 GLU A CA 1
ATOM 739 C C . GLU A 1 98 ? 14.404 9.130 -13.583 1.00 89.75 98 GLU A C 1
ATOM 741 O O . GLU A 1 98 ? 14.447 10.316 -13.909 1.00 89.75 98 GLU A O 1
ATOM 746 N N . HIS A 1 99 ? 13.630 8.245 -14.219 1.00 86.81 99 HIS A N 1
ATOM 747 C CA . HIS A 1 99 ? 12.877 8.541 -15.435 1.00 86.81 99 HIS A CA 1
ATOM 748 C C . HIS A 1 99 ? 11.466 7.956 -15.380 1.00 86.81 99 HIS A C 1
ATOM 750 O O . HIS A 1 99 ? 11.275 6.797 -15.001 1.00 86.81 99 HIS A O 1
ATOM 756 N N . GLY A 1 100 ? 10.497 8.743 -15.845 1.00 88.75 100 GLY A N 1
ATOM 757 C CA . GLY A 1 100 ? 9.083 8.385 -15.914 1.00 88.75 100 GLY A CA 1
ATOM 758 C C . GLY A 1 100 ? 8.214 9.315 -15.074 1.00 88.75 100 GLY A C 1
ATOM 759 O O . GLY A 1 100 ? 8.706 10.247 -14.443 1.00 88.75 100 GLY A O 1
ATOM 760 N N . GLU A 1 101 ? 6.914 9.046 -15.084 1.00 92.19 101 GLU A N 1
ATOM 761 C CA . GLU A 1 101 ? 5.913 9.859 -14.398 1.00 92.19 101 GLU A CA 1
ATOM 762 C C . GLU A 1 101 ? 5.492 9.219 -13.075 1.00 92.19 101 GLU A C 1
ATOM 764 O O . GLU A 1 101 ? 5.413 7.991 -12.949 1.00 92.19 101 GLU A O 1
ATOM 769 N N . ALA A 1 102 ? 5.176 10.066 -12.095 1.00 94.50 102 ALA A N 1
ATOM 770 C CA . ALA A 1 102 ? 4.546 9.613 -10.867 1.00 94.50 102 ALA A CA 1
ATOM 771 C C . ALA A 1 102 ? 3.136 9.080 -11.153 1.00 94.50 102 ALA A C 1
ATOM 773 O O . ALA A 1 102 ? 2.392 9.617 -11.975 1.00 94.50 102 ALA A O 1
ATOM 774 N N . GLN A 1 103 ? 2.753 8.028 -10.442 1.00 94.94 103 GLN A N 1
ATOM 775 C CA . GLN A 1 103 ? 1.456 7.381 -10.570 1.00 94.94 103 GLN A CA 1
ATOM 776 C C . GLN A 1 103 ? 0.708 7.420 -9.252 1.00 94.94 103 GLN A C 1
ATOM 778 O O . GLN A 1 103 ? 1.289 7.242 -8.185 1.00 94.94 103 GLN A O 1
ATOM 783 N N . TYR A 1 104 ? -0.603 7.601 -9.350 1.00 94.69 104 TYR A N 1
ATOM 784 C CA . TYR A 1 104 ? -1.504 7.712 -8.217 1.00 94.69 104 TYR A CA 1
ATOM 785 C C . TYR A 1 104 ? -2.696 6.779 -8.408 1.00 94.69 104 TYR A C 1
ATOM 787 O O . TYR A 1 104 ? -3.315 6.763 -9.473 1.00 94.69 104 TYR A O 1
ATOM 795 N N . THR A 1 105 ? -3.053 6.037 -7.362 1.00 96.25 105 THR A N 1
ATOM 796 C CA . THR A 1 105 ? -4.281 5.237 -7.335 1.00 96.25 105 THR A CA 1
ATOM 797 C C . THR A 1 105 ? -4.872 5.188 -5.935 1.00 96.25 105 THR A C 1
ATOM 799 O O . THR A 1 105 ? -4.151 5.194 -4.937 1.00 96.25 105 THR A O 1
ATOM 802 N N . LEU A 1 106 ? -6.195 5.062 -5.853 1.00 97.12 106 LEU A N 1
ATOM 803 C CA . LEU A 1 106 ? -6.854 4.671 -4.611 1.00 97.12 106 LEU A CA 1
ATOM 804 C C . LEU A 1 106 ? -6.601 3.185 -4.331 1.00 97.12 106 LEU A C 1
ATOM 806 O O . LEU A 1 106 ? -6.532 2.376 -5.262 1.00 97.12 106 LEU A O 1
ATOM 810 N N . ALA A 1 107 ? -6.471 2.842 -3.051 1.00 97.00 107 ALA A N 1
ATOM 811 C CA . ALA A 1 107 ? -6.487 1.470 -2.569 1.00 97.00 107 ALA A CA 1
ATOM 812 C C . ALA A 1 107 ? -7.847 1.183 -1.929 1.00 97.00 107 ALA A C 1
ATOM 814 O O . ALA A 1 107 ? -8.336 1.952 -1.101 1.00 97.00 107 ALA A O 1
ATOM 815 N N . LEU A 1 108 ? -8.476 0.092 -2.355 1.00 95.88 108 LEU A N 1
ATOM 816 C CA . LEU A 1 108 ? -9.835 -0.268 -1.961 1.00 95.88 108 LEU A CA 1
ATOM 817 C C . LEU A 1 108 ? -9.792 -1.390 -0.932 1.00 95.88 108 LEU A C 1
ATOM 819 O O . LEU A 1 108 ? -9.003 -2.318 -1.088 1.00 95.88 108 LEU A O 1
ATOM 823 N N . ASN A 1 109 ? -10.648 -1.325 0.087 1.00 93.62 109 ASN A N 1
ATOM 824 C CA . ASN A 1 109 ? -10.781 -2.405 1.063 1.00 93.62 109 ASN A CA 1
ATOM 825 C C . ASN A 1 109 ? -11.092 -3.732 0.335 1.00 93.62 109 ASN A C 1
ATOM 827 O O . ASN A 1 109 ? -11.941 -3.774 -0.564 1.00 93.62 109 ASN A O 1
ATOM 831 N N . SER A 1 110 ? -10.358 -4.793 0.672 1.00 85.31 110 SER A N 1
ATOM 832 C CA . SER A 1 110 ? -10.558 -6.117 0.093 1.00 85.31 110 SER A CA 1
ATOM 833 C C . SER A 1 110 ? -11.755 -6.820 0.744 1.00 85.31 110 SER A C 1
ATOM 835 O O . SER A 1 110 ? -11.709 -7.133 1.930 1.00 85.31 110 SER A O 1
ATOM 837 N N . PRO A 1 111 ? -12.795 -7.200 -0.023 1.00 81.19 111 PRO A N 1
ATOM 838 C CA . PRO A 1 111 ? -13.943 -7.917 0.534 1.00 81.19 111 PRO A CA 1
ATOM 839 C C . PRO A 1 111 ? -13.601 -9.342 0.998 1.00 81.19 111 PRO A C 1
ATOM 841 O O . PRO A 1 111 ? -14.395 -9.965 1.694 1.00 81.19 111 PRO A O 1
ATOM 844 N N . VAL A 1 112 ? -12.451 -9.881 0.577 1.00 85.50 112 VAL A N 1
ATOM 845 C CA . VAL A 1 112 ? -11.990 -11.234 0.930 1.00 85.50 112 VAL A CA 1
ATOM 846 C C . VAL A 1 112 ? -11.061 -11.210 2.146 1.00 85.50 112 VAL A C 1
ATOM 848 O O . VAL A 1 112 ? -10.994 -12.192 2.878 1.00 85.50 112 VAL A O 1
ATOM 851 N N . ASP A 1 113 ? -10.359 -10.098 2.368 1.00 87.25 113 ASP A N 1
ATOM 852 C CA . ASP A 1 113 ? -9.458 -9.906 3.507 1.00 87.25 113 ASP A CA 1
ATOM 853 C C . ASP A 1 113 ? -9.506 -8.433 3.952 1.00 87.25 113 ASP A C 1
ATOM 855 O O . ASP A 1 113 ? -8.712 -7.620 3.465 1.00 87.25 113 ASP A O 1
ATOM 859 N N . PRO A 1 114 ? -10.438 -8.067 4.852 1.00 86.56 114 PRO A N 1
ATOM 860 C CA . PRO A 1 114 ? -10.691 -6.674 5.228 1.00 86.56 114 PRO A CA 1
ATOM 861 C C . PRO A 1 114 ? -9.527 -6.026 5.992 1.00 86.56 114 PRO A C 1
ATOM 863 O O . PRO A 1 114 ? -9.550 -4.824 6.249 1.00 86.56 114 PRO A O 1
ATOM 866 N N . ASN A 1 115 ? -8.473 -6.790 6.301 1.00 93.12 115 ASN A N 1
ATOM 867 C CA . ASN A 1 115 ? -7.245 -6.279 6.902 1.00 93.12 115 ASN A CA 1
ATOM 868 C C . ASN A 1 115 ? -6.422 -5.407 5.944 1.00 93.12 115 ASN A C 1
ATOM 870 O O . ASN A 1 115 ? -5.469 -4.753 6.383 1.00 93.12 115 ASN A O 1
ATOM 874 N N . TYR A 1 116 ? -6.739 -5.426 4.644 1.00 95.38 116 TYR A N 1
ATOM 875 C CA . TYR A 1 116 ? -5.946 -4.760 3.620 1.00 95.38 116 TYR A CA 1
ATOM 876 C C . TYR A 1 116 ? -6.774 -3.931 2.643 1.00 95.38 116 TYR A C 1
ATOM 878 O O . TYR A 1 116 ? -7.825 -4.337 2.145 1.00 95.38 116 TYR A O 1
ATOM 886 N N . TYR A 1 117 ? -6.189 -2.799 2.266 1.00 97.19 117 TYR A N 1
ATOM 887 C CA . TYR A 1 117 ? -6.573 -2.012 1.106 1.00 97.19 117 TYR A CA 1
ATOM 888 C C . TYR A 1 117 ? -5.676 -2.394 -0.068 1.00 97.19 117 TYR A C 1
ATOM 890 O O . TYR A 1 117 ? -4.451 -2.341 0.043 1.00 97.19 117 TYR A O 1
ATOM 898 N N . LEU A 1 118 ? -6.270 -2.765 -1.198 1.00 96.88 118 LEU A N 1
ATOM 899 C CA . LEU A 1 118 ? -5.559 -3.243 -2.378 1.00 96.88 118 LEU A CA 1
ATOM 900 C C . LEU A 1 118 ? -5.585 -2.210 -3.500 1.00 96.88 118 LEU A C 1
ATOM 902 O O . LEU A 1 118 ? -6.623 -1.616 -3.800 1.00 96.88 118 LEU A O 1
ATOM 906 N N . SER A 1 119 ? -4.448 -2.043 -4.167 1.00 96.69 119 SER A N 1
ATOM 907 C CA . SER A 1 119 ? -4.334 -1.242 -5.383 1.00 96.69 119 SER A CA 1
ATOM 908 C C . SER A 1 119 ? -3.404 -1.886 -6.407 1.00 96.69 119 SER A C 1
ATOM 910 O O . SER A 1 119 ? -2.725 -2.881 -6.134 1.00 96.69 119 SER A O 1
ATOM 912 N N . GLN A 1 120 ? -3.402 -1.340 -7.622 1.00 96.06 120 GLN A N 1
ATOM 913 C CA . GLN A 1 120 ? -2.517 -1.773 -8.697 1.00 96.06 120 GLN A CA 1
ATOM 914 C C . GLN A 1 120 ? -1.899 -0.552 -9.364 1.00 96.06 120 GLN A C 1
ATOM 916 O O . GLN A 1 120 ? -2.605 0.402 -9.684 1.00 96.06 120 GLN A O 1
ATOM 921 N N . LEU A 1 121 ? -0.592 -0.611 -9.593 1.00 95.62 121 LEU A N 1
ATOM 922 C CA . LEU A 1 121 ? 0.149 0.379 -10.369 1.00 95.62 121 LEU A CA 1
ATOM 923 C C . LEU A 1 121 ? 0.963 -0.344 -11.436 1.00 95.62 121 LEU A C 1
ATOM 925 O O . LEU A 1 121 ? 1.382 -1.490 -11.245 1.00 95.62 121 LEU A O 1
ATOM 929 N N . LYS A 1 122 ? 1.182 0.312 -12.572 1.00 95.12 122 LYS A N 1
ATOM 930 C CA . LYS A 1 122 ? 1.960 -0.255 -13.672 1.00 95.12 122 LYS A CA 1
ATOM 931 C C . LYS A 1 122 ? 3.336 0.394 -13.666 1.00 95.12 122 LYS A C 1
ATOM 933 O O . LYS A 1 122 ? 3.480 1.504 -14.147 1.00 95.12 122 LYS A O 1
ATOM 938 N N . LEU A 1 123 ? 4.354 -0.286 -13.159 1.00 94.81 123 LEU A N 1
ATOM 939 C CA . LEU A 1 123 ? 5.726 0.219 -13.149 1.00 94.81 123 LEU A CA 1
ATOM 940 C C . LEU A 1 123 ? 6.263 0.237 -14.588 1.00 94.81 123 LEU A C 1
ATOM 942 O O . LEU A 1 123 ? 6.573 -0.809 -15.161 1.00 94.81 123 LEU A O 1
ATOM 946 N N . GLU A 1 124 ? 6.285 1.418 -15.207 1.00 94.75 124 GLU A N 1
ATOM 947 C CA . GLU A 1 124 ? 6.561 1.568 -16.646 1.00 94.75 124 GLU A CA 1
ATOM 948 C C . GLU A 1 124 ? 8.053 1.618 -16.974 1.00 94.75 124 GLU A C 1
ATOM 950 O O . GLU A 1 124 ? 8.449 1.350 -18.107 1.00 94.75 124 GLU A O 1
ATOM 955 N N . THR A 1 125 ? 8.876 1.927 -15.975 1.00 93.94 125 THR A N 1
ATOM 956 C CA . THR A 1 125 ? 10.329 2.025 -16.088 1.00 93.94 125 THR A CA 1
ATOM 957 C C . THR A 1 125 ? 11.007 1.129 -15.060 1.00 93.94 125 THR A C 1
ATOM 959 O O . THR A 1 125 ? 10.501 0.883 -13.961 1.00 93.94 125 THR A O 1
ATOM 962 N N . SER A 1 126 ? 12.160 0.585 -15.444 1.00 92.50 126 SER A N 1
ATOM 963 C CA . SER A 1 126 ? 12.993 -0.228 -14.565 1.00 92.50 126 SER A CA 1
ATOM 964 C C . SER A 1 126 ? 13.805 0.680 -13.654 1.00 92.50 126 SER A C 1
ATOM 966 O O . SER A 1 126 ? 14.259 1.728 -14.103 1.00 92.50 126 SER A O 1
ATOM 968 N N . GLY A 1 127 ? 14.063 0.244 -12.424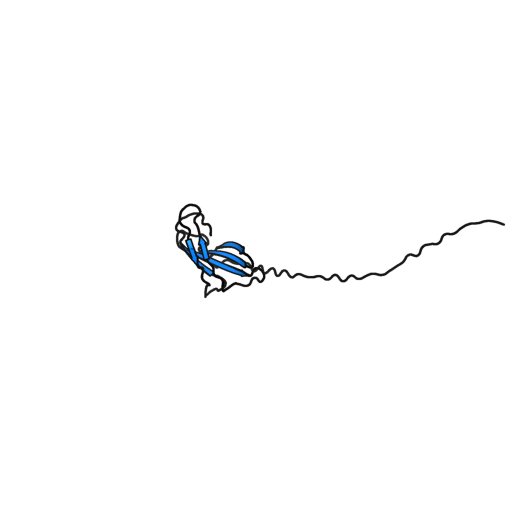 1.00 92.56 127 GLY A N 1
ATOM 969 C CA . GLY A 1 127 ? 14.924 0.967 -11.492 1.00 92.56 127 GLY A CA 1
ATOM 970 C C . GLY A 1 127 ? 14.283 1.124 -10.123 1.00 92.56 127 GLY A C 1
ATOM 971 O O . GLY A 1 127 ? 13.406 0.347 -9.738 1.00 92.56 127 GLY A O 1
ATOM 972 N N . VAL A 1 128 ? 14.752 2.124 -9.381 1.00 94.00 128 VAL A N 1
ATOM 973 C CA . VAL A 1 128 ? 14.246 2.438 -8.044 1.00 94.00 128 VAL A CA 1
ATOM 974 C C . VAL A 1 128 ? 12.984 3.286 -8.157 1.00 94.00 128 VAL A C 1
ATOM 976 O O . VAL A 1 128 ? 12.922 4.247 -8.924 1.00 94.00 128 VAL A O 1
ATOM 979 N N . TRP A 1 129 ? 11.983 2.910 -7.370 1.00 95.06 129 TRP A N 1
ATOM 980 C CA . TRP A 1 129 ? 10.736 3.641 -7.212 1.00 95.06 129 TRP A CA 1
ATOM 981 C C . TRP A 1 129 ? 10.595 4.058 -5.752 1.00 95.06 129 TRP A C 1
ATOM 983 O O . TRP A 1 129 ? 10.807 3.245 -4.851 1.00 95.06 129 TRP A O 1
ATOM 993 N N . ALA A 1 130 ? 10.230 5.317 -5.535 1.00 94.44 130 ALA A N 1
ATOM 994 C CA . ALA A 1 130 ? 9.744 5.793 -4.251 1.00 94.44 130 ALA A CA 1
ATOM 995 C C . ALA A 1 130 ? 8.241 5.523 -4.191 1.00 94.44 130 ALA A C 1
ATOM 997 O O . ALA A 1 130 ? 7.516 5.926 -5.103 1.00 94.44 130 ALA A O 1
ATOM 998 N N . VAL A 1 131 ? 7.798 4.827 -3.149 1.00 92.44 131 VAL A N 1
ATOM 999 C CA . VAL A 1 131 ? 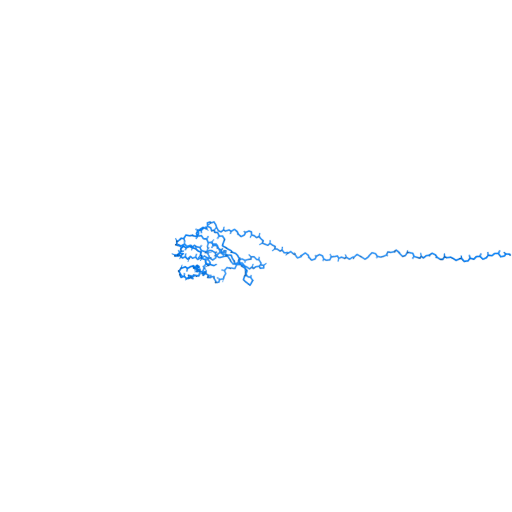6.395 4.479 -2.896 1.00 92.44 131 VAL A CA 1
ATOM 1000 C C . VAL A 1 131 ? 6.078 4.760 -1.437 1.00 92.44 131 VAL A C 1
ATOM 1002 O O . VAL A 1 131 ? 6.993 4.531 -0.612 1.00 92.44 131 VAL A O 1
#

Foldseek 3Di:
DDDDDDDDDDDDDDDDDDDDDDDPPPPPPPPPPPPPPDDDVQKDWPDWDDDPQKIKTKIWHNNPDDQFKIKIKIFIARNRPRHTDQPDWDKDWKDAPPDDDIDIDTFCQDPVHSRIGMDMDGRNDDDDMDD